Protein AF-A0AAD5VKV4-F1 (afdb_monomer_lite)

Foldseek 3Di:
DDDDDDPPPPCPPDPVCPVVVCCCCVDPVVVVCCVVPVVSVVVLQVCLLVPFPPRKDWDWDADPFFIKIKIFRHHALVVLVVCVVVVCVVQNDVSSVVNSVQNPDCVNGIDMDTDGD

Sequence (117 aa):
MKLQLPIHASSFFSPERRVQWQMVFHSDIFESMRKICPPISDILNLIQCLLTGLVTLAFEERLPDGRYRTTRGLPPASWINENEAALVEIFGQAHFKTLRKACSDTNVAFKLDVFPK

Organism: NCBI:txid56174

Radius of gyration: 16.44 Å; chains: 1; bounding box: 33×42×38 Å

Secondary structure (DSSP, 8-state):
------TTSS-TT-GGGHHHHHHHHTSHHHHHHHHH-HHHHHHHHHHHHHSTTTS-EEEEEEETTEEEEEEE-S--HHHHHHTHHHHHHHH-HHHHHHHHHHHH-HHHHEEEEEEE-

pLDDT: mean 82.77, std 15.03, range [35.94, 97.31]

Structure (mmCIF, N/CA/C/O backbone):
data_AF-A0AAD5VKV4-F1
#
_entry.id   AF-A0AAD5VKV4-F1
#
loop_
_atom_site.group_PDB
_atom_site.id
_atom_site.type_symbol
_atom_site.label_atom_id
_atom_site.label_alt_id
_atom_site.label_comp_id
_atom_site.label_asym_id
_atom_site.label_entity_id
_atom_site.label_seq_id
_atom_site.pdbx_PDB_ins_code
_atom_site.Cartn_x
_atom_site.Cartn_y
_atom_site.Cartn_z
_atom_site.occupancy
_atom_site.B_iso_or_equiv
_atom_site.auth_seq_id
_atom_site.auth_comp_id
_atom_site.auth_asym_id
_atom_site.auth_atom_id
_atom_site.pdbx_PDB_model_num
ATOM 1 N N . MET A 1 1 ? -9.621 20.296 7.710 1.00 35.94 1 MET A N 1
ATOM 2 C CA . MET A 1 1 ? -8.587 20.475 6.664 1.00 35.94 1 MET A CA 1
ATOM 3 C C . MET A 1 1 ? -9.131 19.890 5.362 1.00 35.94 1 MET A C 1
ATOM 5 O O . MET A 1 1 ? -9.613 18.769 5.401 1.00 35.94 1 MET A O 1
ATOM 9 N N . LYS A 1 2 ? -9.179 20.644 4.253 1.00 39.69 2 LYS A N 1
ATOM 10 C CA . LYS A 1 2 ? -9.676 20.148 2.953 1.00 39.69 2 LYS A CA 1
ATOM 11 C C . LYS A 1 2 ? -8.490 20.016 2.004 1.00 39.69 2 LYS A C 1
ATOM 13 O O . LYS A 1 2 ? -7.829 21.015 1.741 1.00 39.69 2 LYS A O 1
ATOM 18 N N . LEU A 1 3 ? -8.226 18.810 1.506 1.00 41.25 3 LEU A N 1
ATOM 19 C CA . LEU A 1 3 ? -7.281 18.623 0.407 1.00 41.25 3 LEU A CA 1
ATOM 20 C C . LEU A 1 3 ? -7.934 19.206 -0.854 1.00 41.25 3 LEU A C 1
ATOM 22 O O . LEU A 1 3 ? -8.952 18.696 -1.316 1.00 41.25 3 LEU A O 1
ATOM 26 N N . GLN A 1 4 ? -7.401 20.312 -1.367 1.00 48.28 4 GLN A N 1
ATOM 27 C CA . GLN A 1 4 ? -7.880 20.939 -2.596 1.00 48.28 4 GLN A CA 1
ATOM 28 C C . GLN A 1 4 ? -6.833 20.722 -3.679 1.00 48.28 4 GLN A C 1
ATOM 30 O O . GLN A 1 4 ? -5.713 21.218 -3.580 1.00 48.28 4 GLN A O 1
ATOM 35 N N . LEU A 1 5 ? -7.192 19.945 -4.699 1.00 50.06 5 LEU A N 1
ATOM 36 C CA . LEU A 1 5 ? -6.353 19.805 -5.881 1.00 50.06 5 LEU A CA 1
ATOM 37 C C . LEU A 1 5 ? -6.451 21.096 -6.712 1.00 50.06 5 LEU A C 1
ATOM 39 O O . LEU A 1 5 ? -7.546 21.658 -6.820 1.00 50.06 5 LEU A O 1
ATOM 43 N N . PRO A 1 6 ? -5.348 21.591 -7.300 1.00 49.22 6 PRO A N 1
ATOM 44 C CA . PRO A 1 6 ? -5.386 22.819 -8.081 1.00 49.22 6 PRO A CA 1
ATOM 45 C C . PRO A 1 6 ? -6.294 22.653 -9.307 1.00 49.22 6 PRO A C 1
ATOM 47 O O . PRO A 1 6 ? -6.127 21.708 -10.077 1.00 49.22 6 PRO A O 1
ATOM 50 N N . ILE A 1 7 ? -7.200 23.614 -9.526 1.00 49.88 7 ILE A N 1
ATOM 51 C CA . ILE A 1 7 ? -8.105 23.669 -10.695 1.00 49.88 7 ILE A CA 1
ATOM 52 C C . ILE A 1 7 ? -7.331 23.651 -12.027 1.00 49.88 7 ILE A C 1
ATOM 54 O O . ILE A 1 7 ? -7.814 23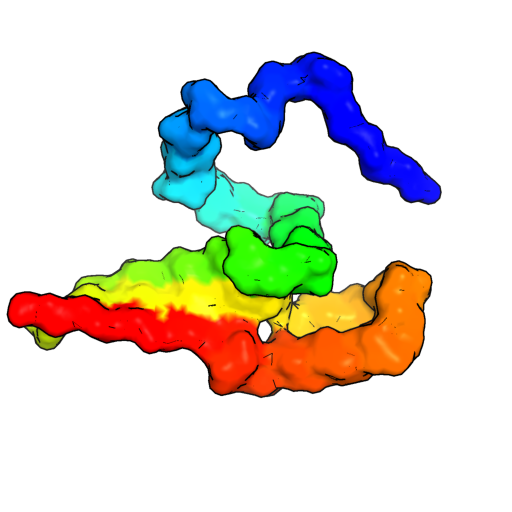.135 -13.033 1.00 49.88 7 ILE A O 1
ATOM 58 N N . HIS A 1 8 ? -6.101 24.170 -12.012 1.00 51.50 8 HIS A N 1
ATOM 59 C CA . HIS A 1 8 ? -5.168 24.146 -13.133 1.00 51.50 8 HIS A CA 1
ATOM 60 C C . HIS A 1 8 ? -3.795 23.601 -12.709 1.00 51.50 8 HIS A C 1
ATOM 62 O O . HIS A 1 8 ? -2.760 24.177 -13.025 1.00 51.50 8 HIS A O 1
ATOM 68 N N . ALA A 1 9 ? -3.746 22.454 -12.028 1.00 51.44 9 ALA A N 1
ATOM 69 C CA . ALA A 1 9 ? -2.669 21.519 -12.340 1.00 51.44 9 ALA A CA 1
ATOM 70 C C . ALA A 1 9 ? -3.070 20.985 -13.704 1.00 51.44 9 ALA A C 1
ATOM 72 O O . ALA A 1 9 ? -4.190 20.500 -13.824 1.00 51.44 9 ALA A O 1
ATOM 73 N N . SER A 1 10 ? -2.266 21.155 -14.747 1.00 50.03 10 SER A N 1
ATOM 74 C CA . SER A 1 10 ? -2.638 20.634 -16.059 1.00 50.03 10 SER A CA 1
ATOM 75 C C . SER A 1 10 ? -2.764 19.104 -15.955 1.00 50.03 10 SER A C 1
ATOM 77 O O . SER A 1 10 ? -1.789 18.360 -15.926 1.00 50.03 10 SER A O 1
ATOM 79 N N . SER A 1 11 ? -4.011 18.713 -15.701 1.00 52.16 11 SER A N 1
ATOM 80 C CA . SER A 1 11 ? -4.601 17.397 -15.563 1.00 52.16 11 SER A CA 1
ATOM 81 C C . SER A 1 11 ? -3.691 16.310 -14.980 1.00 52.16 11 SER A C 1
ATOM 83 O O . SER A 1 11 ? -3.184 15.430 -15.675 1.00 52.16 11 SER A O 1
ATOM 85 N N . PHE A 1 12 ? -3.558 16.315 -13.650 1.00 55.03 12 PHE A N 1
ATOM 86 C CA . PHE A 1 12 ? -2.882 15.238 -12.913 1.00 55.03 12 PHE A CA 1
ATOM 87 C C . PHE A 1 12 ? -3.413 13.837 -13.275 1.00 55.03 12 PHE A C 1
ATOM 89 O O . PHE A 1 12 ? -2.650 12.884 -13.338 1.00 55.03 12 PHE A O 1
ATOM 96 N N . PHE A 1 13 ? -4.700 13.732 -13.617 1.00 56.56 13 PHE A N 1
ATOM 97 C CA . PHE A 1 13 ? -5.339 12.488 -14.057 1.00 56.56 13 PHE A CA 1
ATOM 98 C C . PHE A 1 13 ? -5.740 12.477 -15.541 1.00 56.56 13 PHE A C 1
ATOM 100 O O . PHE A 1 13 ? -6.576 11.671 -15.937 1.00 56.56 13 PHE A O 1
ATOM 107 N N . SER A 1 14 ? -5.188 13.363 -16.378 1.00 62.44 14 SER A N 1
ATOM 108 C CA . SER A 1 14 ? -5.472 13.304 -17.819 1.00 62.44 14 SER A CA 1
ATOM 109 C C . SER A 1 14 ? -4.896 12.035 -18.431 1.00 62.44 14 SER A C 1
ATOM 111 O O . SER A 1 14 ? -3.693 11.779 -18.281 1.00 62.44 14 SER A O 1
ATOM 113 N N . PRO A 1 15 ? -5.713 11.282 -19.183 1.00 64.44 15 PRO A N 1
ATOM 114 C CA . PRO A 1 15 ? -5.234 10.152 -19.966 1.00 64.44 15 PRO A CA 1
ATOM 115 C C . PRO A 1 15 ? -4.121 10.551 -20.945 1.00 64.44 15 PRO A C 1
ATOM 117 O O . PRO A 1 15 ? -3.156 9.807 -21.122 1.00 64.44 15 PRO A O 1
ATOM 120 N N . GLU A 1 16 ? -4.207 11.751 -21.525 1.00 72.12 16 GLU A N 1
ATOM 121 C CA . GLU A 1 16 ? -3.254 12.278 -22.513 1.00 72.12 16 GLU A CA 1
ATOM 122 C C . GLU A 1 16 ? -1.843 12.476 -21.932 1.00 72.12 16 GLU A C 1
ATOM 124 O O . GLU A 1 16 ? -0.854 12.460 -22.663 1.00 72.12 16 GLU A O 1
ATOM 129 N N . ARG A 1 17 ? -1.727 12.616 -20.606 1.00 64.94 17 ARG A N 1
ATOM 130 C CA . ARG A 1 17 ? -0.450 12.789 -19.898 1.00 64.94 17 ARG A CA 1
ATOM 131 C C . ARG A 1 17 ? 0.107 11.505 -19.303 1.00 64.94 17 ARG A C 1
ATOM 133 O O . ARG A 1 17 ? 1.141 11.547 -18.641 1.00 64.94 17 ARG A O 1
ATOM 140 N N . ARG A 1 18 ? -0.518 10.351 -19.558 1.00 68.38 18 ARG A N 1
ATOM 141 C CA . ARG A 1 18 ? -0.072 9.048 -19.038 1.00 68.38 18 ARG A CA 1
ATOM 142 C C . ARG A 1 18 ? 1.422 8.803 -19.255 1.00 68.38 18 ARG A C 1
ATOM 144 O O . ARG A 1 18 ? 2.093 8.362 -18.332 1.00 68.38 18 ARG A 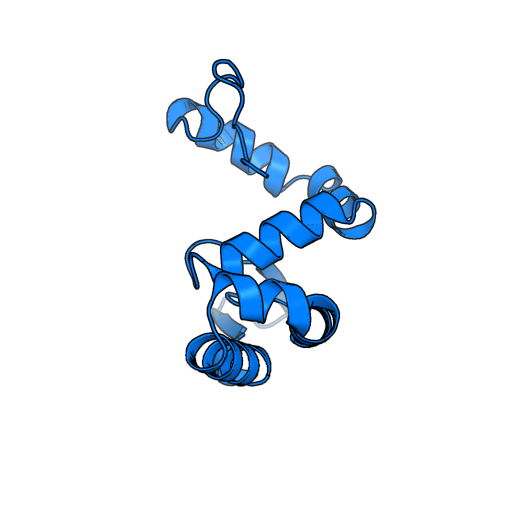O 1
ATOM 151 N N . VAL A 1 19 ? 1.943 9.108 -20.445 1.00 73.25 19 VAL A N 1
ATOM 152 C CA . VAL A 1 19 ? 3.368 8.912 -20.768 1.00 73.25 19 VAL A CA 1
ATOM 153 C C . VAL A 1 19 ? 4.257 9.836 -19.933 1.00 73.25 19 VAL A C 1
ATOM 155 O O . VAL A 1 19 ? 5.273 9.399 -19.408 1.00 73.25 19 VAL A O 1
ATOM 158 N N . GLN A 1 20 ? 3.860 11.096 -19.744 1.00 67.94 20 GLN A N 1
ATOM 159 C CA . GLN A 1 20 ? 4.592 12.058 -18.911 1.00 67.94 20 GLN A CA 1
ATOM 160 C C . GLN A 1 20 ? 4.601 11.630 -17.443 1.00 67.94 20 GLN A C 1
ATOM 162 O O . GLN A 1 20 ? 5.647 11.664 -16.801 1.00 67.94 20 GLN A O 1
ATOM 167 N N . TRP A 1 21 ? 3.467 11.144 -16.936 1.00 70.12 21 TRP A N 1
ATOM 168 C CA . TRP A 1 21 ? 3.384 10.567 -15.597 1.00 70.12 21 TRP A CA 1
ATOM 169 C C . TRP A 1 21 ? 4.251 9.323 -15.457 1.00 70.12 21 TRP A C 1
ATOM 171 O O . TRP A 1 21 ? 4.998 9.224 -14.491 1.00 70.12 21 TRP A O 1
ATOM 181 N N . GLN A 1 22 ? 4.226 8.412 -16.432 1.00 68.31 22 GLN A N 1
ATOM 182 C CA . GLN A 1 22 ? 5.123 7.256 -16.446 1.00 68.31 22 GLN A CA 1
ATOM 183 C C . GLN A 1 22 ? 6.592 7.685 -16.426 1.00 68.31 22 GLN A C 1
ATOM 185 O O . GLN A 1 22 ? 7.361 7.113 -15.667 1.00 68.31 22 GLN A O 1
ATOM 190 N N . MET A 1 23 ? 6.978 8.719 -17.181 1.00 71.62 23 MET A N 1
ATOM 191 C CA . MET A 1 23 ? 8.346 9.248 -17.139 1.00 71.62 23 MET A CA 1
ATOM 192 C C . MET A 1 23 ? 8.713 9.789 -15.756 1.00 71.62 23 MET A C 1
ATOM 194 O O . MET A 1 23 ? 9.802 9.503 -15.278 1.00 71.62 23 MET A O 1
ATOM 198 N N . VAL A 1 24 ? 7.818 10.522 -15.086 1.00 70.38 24 VAL A N 1
ATOM 199 C CA . VAL A 1 24 ? 8.067 11.014 -13.722 1.00 70.38 24 VAL A CA 1
ATOM 200 C C . VAL A 1 24 ? 8.169 9.847 -12.741 1.00 70.38 24 VAL A C 1
ATOM 202 O O . VAL A 1 24 ? 9.170 9.736 -12.041 1.00 70.38 24 VAL A O 1
ATOM 205 N N . PHE A 1 25 ? 7.186 8.946 -12.714 1.00 69.44 25 PHE A N 1
ATOM 206 C CA . PHE A 1 25 ? 7.132 7.842 -11.752 1.00 69.44 25 PHE A CA 1
ATOM 207 C C . PHE A 1 25 ? 8.204 6.768 -11.977 1.00 69.44 25 PHE A C 1
ATOM 209 O O . PHE A 1 25 ? 8.584 6.100 -11.019 1.00 69.44 25 PHE A O 1
ATOM 216 N N . HIS A 1 26 ? 8.704 6.604 -13.205 1.00 70.19 26 HIS A N 1
ATOM 217 C CA . HIS A 1 26 ? 9.817 5.702 -13.523 1.00 70.19 26 HIS A CA 1
ATOM 218 C C . HIS A 1 26 ? 11.184 6.405 -13.509 1.00 70.19 26 HIS A C 1
ATOM 220 O O . HIS A 1 26 ? 12.189 5.757 -13.787 1.00 70.19 26 HIS A O 1
ATOM 226 N N . SER A 1 27 ? 11.241 7.712 -13.231 1.00 75.19 27 SER A N 1
ATOM 227 C CA . SER A 1 27 ? 12.515 8.427 -13.111 1.00 75.19 27 SER A CA 1
ATOM 228 C C . SER A 1 27 ? 13.160 8.214 -11.743 1.00 75.19 27 SER A C 1
ATOM 230 O O . SER A 1 27 ? 12.477 8.158 -10.715 1.00 75.19 27 SER A O 1
ATOM 232 N N . ASP A 1 28 ? 14.491 8.254 -11.720 1.00 70.12 28 ASP A N 1
ATOM 233 C CA . ASP A 1 28 ? 15.305 8.239 -10.496 1.00 70.12 28 ASP A CA 1
ATOM 234 C C . ASP A 1 28 ? 14.960 9.402 -9.544 1.00 70.12 28 ASP A C 1
ATOM 236 O O . ASP A 1 28 ? 15.149 9.322 -8.324 1.00 70.12 28 ASP A O 1
ATOM 240 N N . ILE A 1 29 ? 14.409 10.494 -10.093 1.00 75.50 29 ILE A N 1
ATOM 241 C CA . ILE A 1 29 ? 13.950 11.656 -9.328 1.00 75.50 29 ILE A CA 1
ATOM 242 C C . ILE A 1 29 ? 12.804 11.252 -8.404 1.00 75.50 2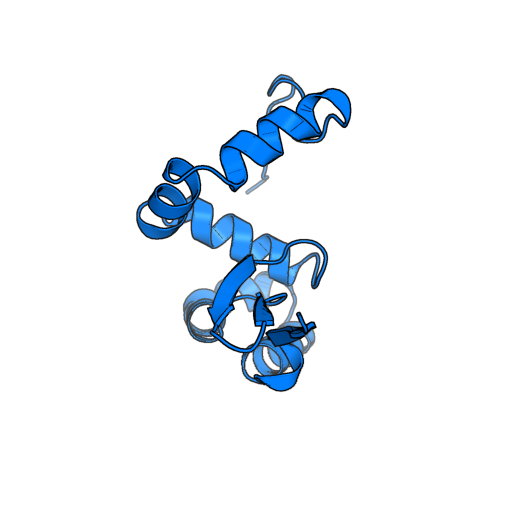9 ILE A C 1
ATOM 244 O O . ILE A 1 29 ? 12.831 11.606 -7.228 1.00 75.50 29 ILE A O 1
ATOM 248 N N . PHE A 1 30 ? 11.810 10.506 -8.892 1.00 74.69 30 PHE A N 1
ATOM 249 C CA . PHE A 1 30 ? 10.680 10.102 -8.058 1.00 74.69 30 PHE A CA 1
ATOM 250 C C . PHE A 1 30 ? 11.098 9.102 -6.980 1.00 74.69 30 PHE A C 1
ATOM 252 O O . PHE A 1 30 ? 10.678 9.239 -5.829 1.00 74.69 30 PHE A O 1
ATOM 259 N N . GLU A 1 31 ? 11.973 8.147 -7.312 1.00 77.38 31 GLU A N 1
ATOM 260 C CA . GLU A 1 31 ? 12.522 7.217 -6.322 1.00 77.38 31 GLU A CA 1
ATOM 261 C C . GLU A 1 31 ? 13.235 7.967 -5.186 1.00 77.38 31 GLU A C 1
ATOM 263 O O . GLU A 1 31 ? 13.001 7.688 -4.005 1.00 77.38 31 GLU A O 1
ATOM 268 N N . SER A 1 32 ? 14.059 8.955 -5.539 1.00 80.50 32 SER A N 1
ATOM 269 C CA . SER A 1 32 ? 14.780 9.790 -4.579 1.00 80.50 32 SER A CA 1
ATOM 270 C C . SER A 1 32 ? 13.819 10.653 -3.760 1.00 80.50 32 SER A C 1
ATOM 272 O O . SER A 1 32 ? 13.864 10.630 -2.531 1.00 80.50 32 SER A O 1
ATOM 274 N N . MET A 1 33 ? 12.893 11.354 -4.422 1.00 79.31 33 MET A N 1
ATOM 275 C CA . MET A 1 33 ? 11.911 12.242 -3.792 1.00 79.31 33 MET A CA 1
ATOM 276 C C . MET A 1 33 ? 11.007 11.504 -2.805 1.00 79.31 33 MET A C 1
ATOM 278 O O . MET A 1 33 ? 10.762 12.015 -1.716 1.00 79.31 33 MET A O 1
ATOM 282 N N . ARG A 1 34 ? 10.576 10.275 -3.117 1.00 80.12 34 ARG A N 1
ATOM 283 C CA . ARG A 1 34 ? 9.792 9.447 -2.188 1.00 80.12 34 ARG A CA 1
ATOM 284 C C . ARG A 1 34 ? 10.550 9.136 -0.894 1.00 80.12 34 ARG A C 1
ATOM 286 O O . ARG A 1 34 ? 9.921 8.974 0.146 1.00 80.12 34 ARG A O 1
ATOM 293 N N . LYS A 1 35 ? 11.882 9.031 -0.949 1.00 80.12 35 LYS A N 1
ATOM 294 C CA . LYS A 1 35 ? 12.729 8.750 0.222 1.00 80.12 35 LYS A CA 1
ATOM 295 C C . LYS A 1 35 ? 13.041 10.011 1.032 1.00 80.12 35 LYS A C 1
ATOM 297 O O . LYS A 1 35 ? 13.114 9.925 2.252 1.00 80.12 35 LYS A O 1
ATOM 302 N N . ILE A 1 36 ? 13.227 11.160 0.376 1.00 83.38 36 ILE A N 1
ATOM 303 C CA . ILE A 1 36 ? 13.687 12.401 1.034 1.00 83.38 36 ILE A CA 1
ATOM 304 C C . ILE A 1 36 ? 12.564 13.387 1.381 1.00 83.38 36 ILE A C 1
ATOM 306 O O . ILE A 1 36 ? 12.786 14.298 2.173 1.00 83.38 36 ILE A O 1
ATOM 310 N N . CYS A 1 37 ? 11.374 13.240 0.793 1.00 84.88 37 CYS A N 1
ATOM 311 C CA . CYS A 1 37 ? 10.234 14.130 1.003 1.00 84.88 37 CYS A CA 1
ATOM 312 C C . CYS A 1 37 ? 9.091 13.364 1.695 1.00 84.88 37 CYS A C 1
ATOM 314 O O . CYS A 1 37 ? 8.298 12.705 1.012 1.00 84.88 37 CYS A O 1
ATOM 316 N N . PRO A 1 38 ? 8.973 13.452 3.037 1.00 84.38 38 PRO A N 1
ATOM 317 C CA . PRO A 1 38 ? 7.956 12.725 3.797 1.00 84.38 38 PRO A CA 1
ATOM 318 C C . PRO A 1 38 ? 6.523 12.909 3.270 1.00 84.38 38 PRO A C 1
ATOM 320 O O . PRO A 1 38 ? 5.859 11.895 3.065 1.00 84.38 38 PRO A O 1
ATOM 323 N N . PRO A 1 39 ? 6.068 14.125 2.891 1.00 85.19 39 PRO A N 1
ATOM 324 C CA . PRO A 1 39 ? 4.718 14.310 2.355 1.00 85.19 39 PRO A CA 1
ATOM 325 C C . PRO A 1 39 ? 4.405 13.474 1.106 1.00 85.19 39 PRO A C 1
ATOM 327 O O . PRO A 1 39 ? 3.269 13.042 0.924 1.00 85.19 39 PRO A O 1
ATOM 330 N N . ILE A 1 40 ? 5.394 13.222 0.239 1.00 83.44 40 ILE A N 1
ATOM 331 C CA . ILE A 1 40 ? 5.204 12.377 -0.950 1.00 83.44 40 ILE A CA 1
ATOM 332 C C . ILE A 1 40 ? 5.005 10.919 -0.527 1.00 83.44 40 ILE A C 1
ATOM 334 O O . ILE A 1 40 ? 4.109 10.245 -1.035 1.00 83.44 40 ILE A O 1
ATOM 338 N N . SER A 1 41 ? 5.817 10.439 0.418 1.00 86.38 41 SER A N 1
ATOM 339 C CA . SER A 1 41 ? 5.674 9.096 0.988 1.00 86.38 41 SER A CA 1
ATOM 340 C C . SER A 1 41 ? 4.314 8.923 1.676 1.00 8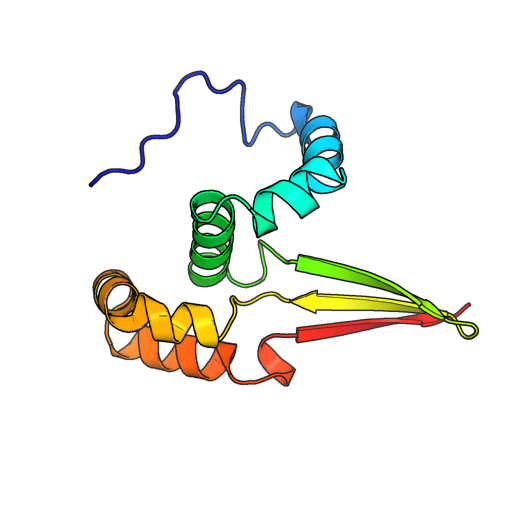6.38 41 SER A C 1
ATOM 342 O O . SER A 1 41 ? 3.611 7.947 1.414 1.00 86.38 41 SER A O 1
ATOM 344 N N . ASP A 1 42 ? 3.901 9.906 2.478 1.00 89.19 42 ASP A N 1
ATOM 345 C CA . ASP A 1 42 ? 2.638 9.886 3.217 1.00 89.19 42 ASP A CA 1
ATOM 346 C C . ASP A 1 42 ? 1.429 9.864 2.281 1.00 89.19 42 ASP A C 1
ATOM 348 O O . ASP A 1 42 ? 0.509 9.075 2.487 1.00 89.19 42 ASP A O 1
ATOM 352 N N . ILE A 1 43 ? 1.442 10.666 1.209 1.00 87.81 43 ILE A N 1
ATOM 353 C CA . ILE A 1 43 ? 0.373 10.660 0.202 1.00 87.81 43 ILE A CA 1
ATOM 354 C C . ILE A 1 43 ? 0.246 9.280 -0.449 1.00 87.81 43 ILE A C 1
ATOM 356 O O . ILE A 1 43 ? -0.869 8.784 -0.603 1.00 87.81 43 ILE A O 1
ATOM 360 N N . LEU A 1 44 ? 1.359 8.632 -0.807 1.00 87.19 44 LEU A N 1
ATOM 361 C CA . LEU A 1 44 ? 1.311 7.287 -1.385 1.00 87.19 44 LEU A CA 1
ATOM 362 C C . LEU A 1 44 ? 0.733 6.276 -0.392 1.00 87.19 44 LEU A C 1
ATOM 364 O O . LEU A 1 44 ? -0.159 5.512 -0.758 1.00 87.19 44 LEU A O 1
ATOM 368 N N . ASN A 1 45 ? 1.185 6.303 0.862 1.00 92.00 45 ASN A N 1
ATOM 369 C CA . ASN A 1 45 ? 0.701 5.389 1.896 1.00 92.00 45 ASN A CA 1
ATOM 370 C C . ASN A 1 45 ? -0.794 5.595 2.188 1.00 92.00 45 ASN A C 1
ATOM 372 O O . ASN A 1 45 ? -1.540 4.620 2.290 1.00 92.00 45 ASN A O 1
ATOM 376 N N . LEU A 1 46 ? -1.257 6.847 2.247 1.00 91.38 46 LEU A N 1
ATOM 377 C CA . LEU A 1 46 ? -2.675 7.186 2.390 1.00 91.38 46 LEU A CA 1
ATOM 378 C C . LEU A 1 46 ? -3.504 6.686 1.204 1.00 91.38 46 LEU A C 1
ATOM 380 O O . LEU A 1 46 ? -4.561 6.089 1.406 1.00 91.38 46 LEU A O 1
ATOM 384 N N . ILE A 1 47 ? -3.026 6.872 -0.030 1.00 89.19 47 ILE A N 1
ATOM 385 C CA . ILE A 1 47 ? -3.728 6.366 -1.215 1.00 89.19 47 ILE A CA 1
ATOM 386 C C . ILE A 1 47 ? -3.790 4.833 -1.192 1.00 89.19 47 ILE A C 1
ATOM 388 O O . ILE A 1 47 ? -4.834 4.278 -1.518 1.00 89.19 47 ILE A O 1
ATOM 392 N N . GLN A 1 48 ? -2.739 4.138 -0.749 1.00 91.38 48 GLN A N 1
ATOM 393 C CA . GLN A 1 48 ? -2.763 2.677 -0.591 1.00 91.38 48 GLN A CA 1
ATOM 394 C C . GLN A 1 48 ? -3.761 2.198 0.476 1.00 91.38 48 GLN A C 1
ATOM 396 O O . GLN A 1 48 ? -4.337 1.117 0.332 1.00 91.38 48 GLN A O 1
ATOM 401 N N . CYS A 1 49 ? -4.004 2.999 1.521 1.00 92.31 49 CYS A N 1
ATOM 402 C CA . CYS A 1 49 ? -5.063 2.727 2.498 1.00 92.31 49 CYS A CA 1
ATOM 403 C C . CYS A 1 49 ? -6.460 2.875 1.879 1.00 92.31 49 CYS A C 1
ATOM 405 O O . CYS A 1 49 ? -7.340 2.065 2.146 1.00 92.31 49 CYS A O 1
ATOM 407 N N . LEU A 1 50 ? -6.670 3.925 1.077 1.00 88.00 50 LEU A N 1
ATOM 408 C CA . LEU A 1 50 ? -7.980 4.283 0.520 1.00 88.00 50 LEU A CA 1
ATOM 409 C C . LEU A 1 50 ? -8.359 3.451 -0.713 1.00 88.00 50 LEU A C 1
ATOM 411 O O . LEU A 1 50 ? -9.525 3.121 -0.903 1.00 88.00 50 LEU A O 1
ATOM 415 N N . LEU A 1 51 ? -7.378 3.141 -1.561 1.00 84.88 51 LEU A N 1
ATOM 416 C CA . LEU A 1 51 ? -7.530 2.494 -2.864 1.00 84.88 51 LEU A CA 1
ATOM 417 C C . LEU A 1 51 ? -6.571 1.301 -2.955 1.00 84.88 51 LEU A C 1
ATOM 419 O O . LEU A 1 51 ? -5.670 1.253 -3.798 1.00 84.88 51 LEU A O 1
ATOM 423 N N . THR A 1 52 ? -6.743 0.349 -2.039 1.00 83.06 52 THR A N 1
ATOM 424 C CA . THR A 1 52 ? -5.896 -0.842 -1.934 1.00 83.06 52 THR A CA 1
ATOM 425 C C . THR A 1 52 ? -5.766 -1.562 -3.276 1.00 83.06 52 THR A C 1
ATOM 427 O O . THR A 1 52 ? -6.757 -1.844 -3.946 1.00 83.06 52 THR A O 1
ATOM 430 N N . GLY A 1 53 ? -4.528 -1.850 -3.679 1.00 76.06 53 GLY A N 1
ATOM 431 C CA . GLY A 1 53 ? -4.226 -2.540 -4.936 1.00 76.06 53 GLY A CA 1
ATOM 432 C C . GLY A 1 53 ? -4.320 -1.683 -6.204 1.00 76.06 53 GLY A C 1
ATOM 433 O O . GLY A 1 53 ? -3.824 -2.118 -7.238 1.00 76.06 53 GLY A O 1
ATOM 434 N N . LEU A 1 54 ? -4.880 -0.466 -6.145 1.00 80.44 54 LEU A N 1
ATOM 435 C CA . LEU A 1 54 ? -4.887 0.451 -7.291 1.00 80.44 54 LEU A CA 1
ATOM 436 C C . LEU A 1 54 ? -3.532 1.145 -7.458 1.00 80.44 54 LEU A C 1
ATOM 438 O O . LEU A 1 54 ? -3.022 1.268 -8.569 1.00 80.44 54 LEU A O 1
ATOM 442 N N . VAL A 1 55 ? -2.947 1.596 -6.345 1.00 82.50 55 VAL A N 1
ATOM 443 C CA . VAL A 1 55 ? -1.604 2.184 -6.321 1.00 82.50 55 VAL A CA 1
ATOM 444 C C . VAL A 1 55 ? -0.647 1.194 -5.683 1.00 82.50 55 VAL A C 1
ATOM 446 O O . VAL A 1 55 ? -0.731 0.880 -4.498 1.00 82.50 55 VAL A O 1
ATOM 449 N N . THR A 1 56 ? 0.285 0.692 -6.480 1.00 86.94 56 THR A N 1
ATOM 450 C CA . THR A 1 56 ? 1.242 -0.324 -6.046 1.00 86.94 56 THR A CA 1
ATOM 451 C C . THR A 1 56 ? 2.667 0.153 -6.240 1.00 86.94 56 THR A C 1
ATOM 453 O O . THR A 1 56 ? 2.973 0.810 -7.233 1.00 86.94 56 THR A O 1
ATOM 456 N N . LEU A 1 57 ? 3.557 -0.245 -5.336 1.00 85.06 57 LEU A N 1
ATOM 457 C CA . LEU A 1 57 ? 4.996 -0.111 -5.536 1.00 85.06 57 LEU A CA 1
ATOM 458 C C . LEU A 1 57 ? 5.533 -1.444 -6.041 1.00 85.06 57 LEU A C 1
ATOM 460 O O . LEU A 1 57 ? 5.383 -2.455 -5.359 1.00 85.06 57 LEU A O 1
ATOM 464 N N . ALA A 1 58 ? 6.134 -1.450 -7.226 1.00 89.00 58 ALA A N 1
ATOM 465 C CA . ALA A 1 58 ? 6.744 -2.637 -7.806 1.00 89.00 58 ALA A CA 1
ATOM 466 C C . ALA A 1 58 ? 8.266 -2.490 -7.813 1.00 89.00 58 ALA A C 1
ATOM 468 O O . ALA A 1 58 ? 8.797 -1.453 -8.205 1.00 89.00 58 ALA A O 1
ATOM 469 N N . PHE A 1 59 ? 8.950 -3.542 -7.386 1.00 88.19 59 PHE A N 1
ATOM 470 C CA . PHE A 1 59 ? 10.384 -3.714 -7.532 1.00 88.19 59 PHE A CA 1
ATOM 471 C C . PHE A 1 59 ? 10.623 -4.826 -8.550 1.00 88.19 59 PHE A C 1
ATOM 473 O O . PHE A 1 59 ? 10.080 -5.922 -8.402 1.00 88.19 59 PHE A O 1
ATOM 480 N N . GLU A 1 60 ? 11.394 -4.529 -9.595 1.00 90.19 60 GLU A N 1
ATOM 481 C CA . GLU A 1 60 ? 11.787 -5.504 -10.610 1.00 90.19 60 GLU A CA 1
ATOM 482 C C . GLU A 1 60 ? 13.270 -5.825 -10.491 1.00 90.19 60 GLU A C 1
ATOM 484 O O . GLU A 1 60 ? 14.110 -4.927 -10.468 1.00 90.19 60 GLU A O 1
ATOM 489 N N . GLU A 1 61 ? 13.589 -7.113 -10.507 1.00 90.75 61 GLU A N 1
ATOM 490 C CA . GLU A 1 61 ? 14.956 -7.613 -10.542 1.00 90.75 61 GLU A CA 1
ATOM 491 C C . GLU A 1 61 ? 15.119 -8.677 -11.634 1.00 90.75 61 GLU A C 1
ATOM 493 O O . GLU A 1 61 ? 14.177 -9.376 -12.023 1.00 90.75 61 GLU A O 1
ATOM 498 N N . ARG A 1 62 ? 16.332 -8.772 -12.185 1.00 89.12 62 ARG A N 1
ATOM 499 C CA . ARG A 1 62 ? 16.699 -9.788 -13.176 1.00 89.12 62 ARG A CA 1
ATOM 500 C C . ARG A 1 62 ? 17.671 -10.761 -12.530 1.00 89.12 62 ARG A C 1
ATOM 502 O O . ARG A 1 62 ? 18.788 -10.374 -12.200 1.00 89.12 62 ARG A O 1
ATOM 509 N N . LEU A 1 63 ? 17.245 -12.009 -12.400 1.00 89.75 63 LEU A N 1
ATOM 510 C CA . LEU A 1 63 ? 18.055 -13.118 -11.909 1.00 89.75 63 LEU A CA 1
ATOM 511 C C . LEU A 1 63 ? 18.447 -14.030 -13.092 1.00 89.75 63 LEU A C 1
ATOM 513 O O . LEU A 1 63 ? 17.908 -13.880 -14.197 1.00 89.75 63 LEU A O 1
ATOM 517 N N . PRO A 1 64 ? 19.426 -14.942 -12.933 1.00 90.69 64 PRO A N 1
ATOM 518 C CA . PRO A 1 64 ? 19.895 -15.791 -14.034 1.00 90.69 64 PRO A CA 1
ATOM 519 C C . PRO A 1 64 ? 18.783 -16.590 -14.738 1.00 90.69 64 PRO A C 1
ATOM 521 O O . PRO A 1 64 ? 18.827 -16.778 -15.959 1.00 90.69 64 PRO A O 1
ATOM 524 N N . ASP A 1 65 ? 17.787 -17.008 -13.966 1.00 89.31 65 ASP A N 1
ATOM 525 C CA . ASP A 1 65 ? 16.650 -17.866 -14.298 1.00 89.31 65 ASP A CA 1
ATOM 526 C C . ASP A 1 65 ? 15.402 -17.112 -14.793 1.00 89.31 65 ASP A C 1
ATOM 528 O O . ASP A 1 65 ? 14.506 -17.728 -15.369 1.00 89.31 65 ASP A O 1
ATOM 532 N N . GLY A 1 66 ? 15.339 -15.785 -14.648 1.00 91.06 66 GLY A N 1
ATOM 533 C CA . GLY A 1 66 ? 14.184 -15.018 -15.111 1.00 91.06 66 GLY A CA 1
ATOM 534 C C . GLY A 1 66 ? 14.104 -13.597 -14.567 1.00 91.06 66 GLY A C 1
ATOM 535 O O . GLY A 1 66 ? 15.040 -13.063 -13.969 1.00 91.06 66 GLY A O 1
ATOM 536 N N . ARG A 1 67 ? 12.959 -12.952 -14.800 1.00 94.12 67 ARG A N 1
ATOM 537 C CA . ARG A 1 67 ? 12.635 -11.648 -14.211 1.00 94.12 67 ARG A CA 1
ATOM 538 C C . ARG A 1 67 ? 11.655 -11.843 -13.064 1.00 94.12 67 ARG A C 1
ATOM 540 O O . ARG A 1 67 ? 10.635 -12.504 -13.232 1.00 94.12 67 ARG A O 1
ATOM 547 N N . TYR A 1 68 ? 11.942 -11.205 -11.942 1.00 93.75 68 TYR A N 1
ATOM 548 C CA . TYR A 1 68 ? 11.122 -11.246 -10.743 1.00 93.75 68 TYR A CA 1
ATOM 549 C C . TYR A 1 68 ? 10.546 -9.858 -10.490 1.00 93.75 68 TYR A C 1
ATOM 551 O O . TYR A 1 68 ? 11.247 -8.852 -10.608 1.00 93.75 68 TYR A O 1
ATOM 559 N N . ARG A 1 69 ? 9.251 -9.794 -10.175 1.00 93.50 69 ARG A N 1
ATOM 560 C CA . ARG A 1 69 ? 8.572 -8.556 -9.794 1.00 93.50 69 ARG A CA 1
ATOM 561 C C . ARG A 1 69 ? 7.899 -8.741 -8.443 1.00 93.50 69 ARG A C 1
ATOM 563 O O . ARG A 1 69 ? 6.907 -9.458 -8.340 1.00 93.50 69 ARG A O 1
ATOM 570 N N . THR A 1 70 ? 8.395 -8.036 -7.434 1.00 93.00 70 THR A N 1
ATOM 571 C CA . THR A 1 70 ? 7.747 -7.945 -6.122 1.00 93.00 70 THR A CA 1
ATOM 572 C C . THR A 1 70 ? 6.892 -6.688 -6.075 1.00 93.00 70 THR A C 1
ATOM 574 O O . THR A 1 70 ? 7.398 -5.578 -6.207 1.00 93.00 70 THR A O 1
ATOM 577 N N . THR A 1 71 ? 5.589 -6.849 -5.881 1.00 92.88 71 THR A N 1
ATOM 578 C CA . THR A 1 71 ? 4.615 -5.756 -5.839 1.00 92.88 71 THR A CA 1
ATOM 579 C C . THR A 1 71 ? 4.050 -5.616 -4.435 1.00 92.88 71 THR A C 1
ATOM 581 O O . THR A 1 71 ? 3.611 -6.600 -3.848 1.00 92.88 71 THR A O 1
ATOM 584 N N . ARG A 1 72 ? 4.018 -4.394 -3.905 1.00 91.00 72 ARG A N 1
ATOM 585 C CA . ARG A 1 72 ? 3.410 -4.050 -2.620 1.00 91.00 72 ARG A CA 1
ATOM 586 C C . ARG A 1 72 ? 2.167 -3.188 -2.836 1.00 91.00 72 ARG A C 1
ATOM 588 O O . ARG A 1 72 ? 2.275 -2.074 -3.354 1.00 91.00 72 ARG A O 1
ATOM 595 N N . GLY A 1 73 ? 1.003 -3.698 -2.433 1.00 87.81 73 GLY A N 1
ATOM 596 C CA . GLY A 1 73 ? -0.300 -3.034 -2.617 1.00 87.81 73 GLY A CA 1
ATOM 597 C C . GLY A 1 73 ? -0.857 -2.323 -1.380 1.00 87.81 73 GLY A C 1
ATOM 598 O O . GLY A 1 73 ? -1.869 -1.632 -1.482 1.00 87.81 73 GLY A O 1
ATOM 599 N N . LEU A 1 74 ? -0.199 -2.491 -0.233 1.00 93.81 74 LEU A N 1
ATOM 600 C CA . LEU A 1 74 ? -0.553 -1.907 1.063 1.00 93.81 74 LEU A CA 1
ATOM 601 C C . LEU A 1 74 ? 0.632 -1.119 1.638 1.00 93.81 74 LEU A C 1
ATOM 603 O O . LEU A 1 74 ? 1.772 -1.463 1.333 1.00 93.81 74 LEU A O 1
ATOM 607 N N . PRO A 1 75 ? 0.419 -0.117 2.502 1.00 93.88 75 PRO A N 1
ATOM 608 C CA . PRO A 1 75 ? 1.507 0.668 3.091 1.00 93.88 75 PRO A CA 1
ATOM 609 C C . PRO A 1 75 ? 2.375 -0.129 4.091 1.00 93.88 75 PRO A C 1
ATOM 611 O O . PRO A 1 75 ? 1.984 -1.212 4.544 1.00 93.88 75 PRO A O 1
ATOM 614 N N . PRO A 1 76 ? 3.572 0.383 4.458 1.00 93.00 76 PRO A N 1
ATOM 615 C CA . PRO A 1 76 ? 4.398 -0.120 5.563 1.00 93.00 76 PRO A CA 1
ATOM 616 C C . PRO A 1 76 ? 3.631 -0.272 6.876 1.00 93.00 76 PRO A C 1
ATOM 618 O O . PRO A 1 76 ? 3.005 0.675 7.339 1.00 93.00 76 PRO A O 1
ATOM 621 N N . ALA A 1 77 ? 3.739 -1.440 7.520 1.00 94.31 77 ALA A N 1
ATOM 622 C CA . ALA A 1 77 ? 3.170 -1.652 8.851 1.00 94.31 77 ALA A CA 1
ATOM 623 C C . ALA A 1 77 ? 3.750 -0.668 9.883 1.00 94.31 77 ALA A C 1
ATOM 625 O O . ALA A 1 77 ? 3.015 -0.186 10.738 1.00 94.31 77 ALA A O 1
ATOM 626 N N . SER A 1 78 ? 5.039 -0.320 9.771 1.00 94.69 78 SER A N 1
ATOM 627 C CA . SER A 1 78 ? 5.672 0.718 10.598 1.00 94.69 78 SER A CA 1
ATOM 628 C C . SER A 1 78 ? 4.964 2.064 10.450 1.00 94.69 78 SER A C 1
ATOM 630 O O . SER A 1 78 ? 4.524 2.627 11.444 1.00 94.69 78 SER A O 1
ATOM 632 N N . TRP A 1 79 ? 4.740 2.504 9.210 1.00 94.94 79 TRP A N 1
ATOM 633 C CA . TRP A 1 79 ? 4.039 3.753 8.915 1.00 94.94 79 TRP A CA 1
ATOM 634 C C . TRP A 1 79 ? 2.593 3.739 9.431 1.00 94.94 79 TRP A C 1
ATOM 636 O O . TRP A 1 79 ? 2.134 4.725 10.000 1.00 94.94 79 TRP A O 1
ATOM 646 N N . ILE A 1 80 ? 1.880 2.612 9.301 1.00 96.38 80 ILE A N 1
ATOM 647 C CA . ILE A 1 80 ? 0.530 2.448 9.870 1.00 96.38 80 ILE A CA 1
ATOM 648 C C . ILE A 1 80 ? 0.540 2.609 11.393 1.00 96.38 80 ILE A C 1
ATOM 650 O O . ILE A 1 80 ? -0.345 3.262 11.942 1.00 96.38 80 ILE A O 1
ATOM 654 N N . ASN A 1 81 ? 1.523 2.018 12.075 1.00 96.38 81 ASN A N 1
ATOM 655 C CA . ASN A 1 81 ? 1.636 2.099 13.530 1.00 96.38 81 ASN A CA 1
ATOM 656 C C . ASN A 1 81 ? 2.001 3.521 13.989 1.00 96.38 81 ASN A C 1
ATOM 658 O O . ASN A 1 81 ? 1.435 4.013 14.959 1.00 96.38 81 ASN A O 1
ATOM 662 N N . GLU A 1 82 ? 2.911 4.191 13.281 1.00 96.56 82 GLU A N 1
ATOM 663 C CA . GLU A 1 82 ? 3.316 5.576 13.561 1.00 96.56 82 GLU A CA 1
ATOM 664 C C . GLU A 1 82 ? 2.152 6.566 13.398 1.00 96.56 82 GLU A C 1
ATOM 666 O O . GLU A 1 82 ? 2.063 7.545 14.135 1.00 96.56 82 GLU A O 1
ATOM 671 N N . ASN A 1 83 ? 1.226 6.287 12.475 1.00 96.19 83 ASN A N 1
ATOM 672 C CA . ASN A 1 83 ? 0.090 7.152 12.148 1.00 96.19 83 ASN A CA 1
ATOM 673 C C . ASN A 1 83 ? -1.250 6.655 12.726 1.00 96.19 83 ASN A C 1
ATOM 675 O O . ASN A 1 83 ? -2.314 7.094 12.285 1.00 96.19 83 ASN A O 1
ATOM 679 N N . GLU A 1 84 ? -1.225 5.755 13.718 1.00 96.00 84 GLU A N 1
ATOM 680 C CA . GLU A 1 84 ? -2.417 5.085 14.259 1.00 96.00 84 GLU A CA 1
ATOM 681 C C . GLU A 1 84 ? -3.531 6.068 14.651 1.00 96.00 84 GLU A C 1
ATOM 683 O O . GLU A 1 84 ? -4.670 5.894 14.226 1.00 96.00 84 GLU A O 1
ATOM 688 N N . ALA A 1 85 ? -3.213 7.129 15.398 1.00 96.62 85 ALA A N 1
ATOM 689 C CA . ALA A 1 85 ? -4.217 8.080 15.879 1.00 96.62 85 ALA A CA 1
ATOM 690 C C . ALA A 1 85 ? -5.007 8.741 14.732 1.00 96.62 85 ALA A C 1
ATOM 692 O O . ALA A 1 85 ? -6.238 8.742 14.749 1.00 96.62 85 ALA A O 1
ATOM 693 N N . ALA A 1 86 ? -4.307 9.238 13.708 1.00 94.88 86 ALA A N 1
ATOM 694 C CA . ALA A 1 86 ? -4.928 9.887 12.554 1.00 94.88 86 ALA A CA 1
ATOM 695 C C . ALA A 1 86 ? -5.709 8.888 11.685 1.00 94.88 86 ALA A C 1
ATOM 697 O O . ALA A 1 86 ? -6.801 9.181 11.204 1.00 94.88 86 ALA A O 1
ATOM 698 N N . LEU A 1 87 ? -5.178 7.677 11.501 1.00 95.44 87 LEU A N 1
ATOM 699 C CA . LEU A 1 87 ? -5.845 6.644 10.708 1.00 95.44 87 LEU A CA 1
ATOM 700 C C . LEU A 1 87 ? -7.104 6.113 11.408 1.00 95.44 87 LEU A C 1
ATOM 702 O O . LEU A 1 87 ? -8.100 5.835 10.742 1.00 95.44 87 LEU A O 1
ATOM 706 N N . VAL A 1 88 ? -7.096 6.008 12.739 1.00 97.31 88 VAL A N 1
ATOM 707 C CA . VAL A 1 88 ? -8.287 5.663 13.528 1.00 97.31 88 VAL A CA 1
ATOM 708 C C . VAL A 1 88 ? -9.359 6.745 13.406 1.00 97.31 88 VAL A C 1
ATOM 710 O O . VAL A 1 88 ? -10.534 6.399 13.307 1.00 97.31 88 VAL A O 1
ATOM 713 N N . GLU A 1 89 ? -8.984 8.026 13.368 1.00 96.31 89 GLU A N 1
ATOM 714 C CA . GLU A 1 89 ? -9.925 9.129 13.133 1.00 96.31 89 GLU A CA 1
ATOM 715 C C . GLU A 1 89 ? -10.580 9.035 11.743 1.00 96.31 89 GLU A C 1
ATOM 717 O O . GLU A 1 89 ? -11.791 9.202 11.618 1.00 96.31 89 GLU A O 1
ATOM 722 N N . ILE A 1 90 ? -9.799 8.710 10.706 1.00 92.25 90 ILE A N 1
ATOM 723 C CA . ILE A 1 90 ? -10.275 8.637 9.314 1.00 92.2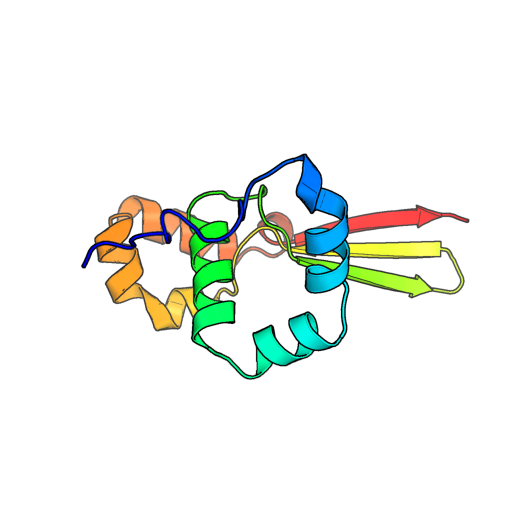5 90 ILE A CA 1
ATOM 724 C C . ILE A 1 90 ? -11.142 7.397 9.062 1.00 92.25 90 ILE A C 1
ATOM 726 O O . ILE A 1 90 ? -12.209 7.492 8.457 1.00 92.25 90 ILE A O 1
ATOM 730 N N . PHE A 1 91 ? -10.675 6.218 9.479 1.00 93.75 91 PHE A N 1
ATOM 731 C CA . PHE A 1 91 ? -11.294 4.937 9.121 1.00 93.75 91 PHE A CA 1
ATOM 732 C C . PHE A 1 91 ? -12.228 4.386 10.205 1.00 93.75 91 PHE A C 1
ATOM 734 O O . PHE A 1 91 ? -13.053 3.507 9.935 1.00 93.75 91 PHE A O 1
ATOM 741 N N . GLY A 1 92 ? -12.101 4.878 11.436 1.00 96.31 92 GLY A N 1
ATOM 742 C CA . GLY A 1 92 ? -12.687 4.268 12.620 1.00 96.31 92 GLY A CA 1
ATOM 743 C C . GLY A 1 92 ? -11.893 3.049 13.103 1.00 96.31 92 GLY A C 1
ATOM 744 O O . GLY A 1 92 ? -11.165 2.394 12.352 1.00 96.31 92 GLY A O 1
ATOM 745 N N . GLN A 1 93 ? -12.065 2.700 14.381 1.00 96.88 93 GLN A N 1
ATOM 746 C CA . GLN A 1 93 ? -11.287 1.634 15.027 1.00 96.88 93 GLN A CA 1
ATOM 747 C C . GLN A 1 93 ? -11.411 0.260 14.342 1.00 96.88 93 GLN A C 1
ATOM 749 O O . GLN A 1 93 ? -10.422 -0.456 14.190 1.00 96.88 93 GLN A O 1
ATOM 754 N N . ALA A 1 94 ? -12.617 -0.129 13.918 1.00 96.56 94 ALA A N 1
ATOM 755 C CA . ALA A 1 94 ? -12.848 -1.450 13.327 1.00 96.56 94 ALA A CA 1
ATOM 756 C C . ALA A 1 94 ? -12.100 -1.631 11.992 1.00 96.56 94 ALA A C 1
ATOM 758 O O . ALA A 1 94 ? -11.410 -2.636 11.784 1.00 96.56 94 ALA A O 1
ATOM 759 N N . HIS A 1 95 ? -12.185 -0.636 11.105 1.00 95.25 95 HIS A N 1
ATOM 760 C CA . HIS A 1 95 ? -11.489 -0.666 9.820 1.00 95.25 95 HIS A CA 1
ATOM 761 C C . HIS A 1 95 ? -9.982 -0.489 9.992 1.00 95.25 95 HIS A C 1
ATOM 763 O O . HIS A 1 95 ? -9.224 -1.208 9.344 1.00 95.25 95 HIS A O 1
ATOM 769 N N . PHE A 1 96 ? -9.536 0.372 10.915 1.00 96.19 96 PHE A N 1
ATOM 770 C CA . PHE A 1 96 ? -8.113 0.516 11.220 1.00 96.19 96 PHE A CA 1
ATOM 771 C C . PHE A 1 96 ? -7.483 -0.811 11.660 1.00 96.19 96 PHE A C 1
ATOM 773 O O . PHE A 1 96 ? -6.443 -1.199 11.133 1.00 96.19 96 PHE A O 1
ATOM 780 N N . LYS A 1 97 ? -8.122 -1.563 12.568 1.00 96.75 97 LYS A N 1
ATOM 781 C CA . LYS A 1 97 ? -7.616 -2.883 12.989 1.00 96.75 97 LYS A CA 1
ATOM 782 C C . LYS A 1 97 ? -7.492 -3.859 11.820 1.00 96.75 97 LYS A C 1
ATOM 784 O O . LYS A 1 97 ? -6.514 -4.601 11.745 1.00 96.75 97 LYS A O 1
ATOM 789 N N . THR A 1 98 ? -8.461 -3.843 10.907 1.00 95.38 98 THR A N 1
ATOM 790 C CA . THR A 1 98 ? -8.449 -4.694 9.709 1.00 95.38 98 THR A CA 1
ATOM 791 C C . THR A 1 98 ? -7.309 -4.303 8.769 1.00 95.38 98 THR A C 1
ATOM 793 O O . THR A 1 98 ? -6.528 -5.164 8.366 1.00 95.38 98 THR A O 1
ATOM 796 N N . LEU A 1 99 ? -7.157 -3.003 8.499 1.00 94.62 99 LEU A N 1
ATOM 797 C CA . LEU A 1 99 ? -6.065 -2.447 7.702 1.00 94.62 99 LEU A CA 1
ATOM 798 C C . LEU A 1 99 ? -4.703 -2.802 8.307 1.00 94.62 99 LEU A C 1
ATOM 800 O O . LEU A 1 99 ? -3.850 -3.360 7.626 1.00 94.62 99 LEU A O 1
ATOM 804 N N . ARG A 1 100 ? -4.512 -2.551 9.605 1.00 96.06 100 ARG A N 1
ATOM 805 C CA . ARG A 1 100 ? -3.266 -2.847 10.322 1.00 96.06 100 ARG A CA 1
ATOM 806 C C . ARG A 1 100 ? -2.905 -4.328 10.246 1.00 96.06 100 ARG A C 1
ATOM 808 O O . ARG A 1 100 ? -1.742 -4.657 10.004 1.00 96.06 100 ARG A O 1
ATOM 815 N N . LYS A 1 101 ? -3.891 -5.216 10.414 1.00 96.00 101 LYS A N 1
ATOM 816 C CA . LYS A 1 101 ? -3.696 -6.664 10.275 1.00 96.00 101 LYS A CA 1
ATOM 817 C C . LYS A 1 101 ? -3.227 -7.018 8.863 1.00 96.00 101 LYS A C 1
ATOM 819 O O . LYS A 1 101 ? -2.225 -7.709 8.732 1.00 96.00 101 LYS A O 1
ATOM 824 N N . ALA A 1 102 ? -3.898 -6.505 7.832 1.00 94.38 102 ALA A N 1
ATOM 825 C CA . ALA A 1 102 ? -3.537 -6.760 6.438 1.00 94.38 102 ALA A CA 1
ATOM 826 C C . ALA A 1 102 ? -2.133 -6.233 6.088 1.00 94.38 102 ALA A C 1
ATOM 828 O O . ALA A 1 102 ? -1.351 -6.940 5.463 1.00 94.38 102 ALA A O 1
ATOM 829 N N . CYS A 1 103 ? -1.770 -5.031 6.549 1.00 94.12 103 CYS A N 1
ATOM 830 C CA . CYS A 1 103 ? -0.445 -4.446 6.313 1.00 94.12 103 CYS A CA 1
ATOM 831 C C . CYS A 1 103 ? 0.696 -5.205 7.008 1.00 94.12 103 CYS A C 1
ATOM 833 O O . CYS A 1 103 ? 1.853 -5.057 6.610 1.00 94.12 103 CYS A O 1
ATOM 835 N N . SER A 1 104 ? 0.383 -5.981 8.049 1.00 94.06 104 SER A N 1
ATOM 836 C CA . SER A 1 104 ? 1.350 -6.795 8.796 1.00 94.06 104 SER A CA 1
ATOM 837 C C . SER A 1 104 ? 1.501 -8.213 8.233 1.00 94.06 104 SER A C 1
ATOM 839 O O . SER A 1 104 ? 2.428 -8.919 8.620 1.00 94.06 104 SER A O 1
ATOM 841 N N . ASP A 1 105 ? 0.608 -8.637 7.335 1.00 94.38 105 ASP A N 1
ATOM 842 C CA . ASP A 1 105 ? 0.643 -9.954 6.704 1.00 94.38 105 ASP A CA 1
ATOM 843 C C . ASP A 1 105 ? 1.361 -9.878 5.352 1.00 94.38 105 ASP A C 1
ATOM 845 O O . ASP A 1 105 ? 0.870 -9.273 4.396 1.00 94.38 105 ASP A O 1
ATOM 849 N N . THR A 1 106 ? 2.529 -10.516 5.257 1.00 91.25 106 THR A N 1
ATOM 850 C CA . THR A 1 106 ? 3.345 -10.529 4.038 1.00 91.25 106 THR A CA 1
ATOM 851 C C . THR A 1 106 ? 2.601 -11.113 2.837 1.00 91.25 106 THR A C 1
ATOM 853 O O . THR A 1 106 ? 2.749 -10.591 1.735 1.00 91.25 106 THR A O 1
ATOM 856 N N . ASN A 1 107 ? 1.771 -12.143 3.033 1.00 89.75 107 ASN A N 1
ATOM 857 C CA . ASN A 1 107 ? 1.053 -12.805 1.937 1.00 89.75 107 ASN A CA 1
ATOM 858 C C . ASN A 1 107 ? -0.071 -11.934 1.364 1.00 89.75 107 ASN A C 1
ATOM 860 O O . ASN A 1 107 ? -0.496 -12.134 0.229 1.00 89.75 107 ASN A O 1
ATOM 864 N N . VAL A 1 108 ? -0.565 -10.981 2.157 1.00 88.75 108 VAL A N 1
ATOM 865 C CA . VAL A 1 108 ? -1.608 -10.035 1.747 1.00 88.75 108 VAL A CA 1
ATOM 866 C C . VAL A 1 108 ? -0.987 -8.753 1.198 1.00 88.75 108 VAL A C 1
ATOM 868 O O . VAL A 1 108 ? -1.447 -8.212 0.194 1.00 88.75 108 VAL A O 1
ATOM 871 N N . ALA A 1 109 ? 0.061 -8.248 1.851 1.00 88.19 109 ALA A N 1
ATOM 872 C CA . ALA A 1 109 ? 0.675 -6.973 1.504 1.00 88.19 109 ALA A CA 1
ATOM 873 C C . ALA A 1 109 ? 1.554 -7.040 0.247 1.00 88.19 109 ALA A C 1
ATOM 875 O O . ALA A 1 109 ? 1.731 -6.008 -0.416 1.00 88.19 109 ALA A O 1
ATOM 876 N N . PHE A 1 110 ? 2.089 -8.221 -0.080 1.00 90.88 110 PH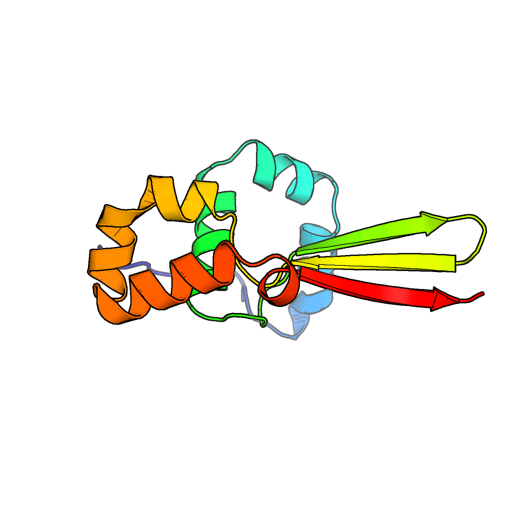E A N 1
ATOM 877 C CA . PHE A 1 110 ? 3.013 -8.425 -1.190 1.00 90.88 110 PHE A CA 1
ATOM 878 C C . PHE A 1 110 ? 2.530 -9.495 -2.169 1.00 90.88 110 PHE A C 1
ATOM 880 O O . PHE A 1 110 ? 1.910 -10.485 -1.797 1.00 90.88 110 PHE A O 1
ATOM 887 N N . LYS A 1 111 ? 2.888 -9.306 -3.439 1.00 92.88 111 LYS A N 1
ATOM 888 C CA . LYS A 1 111 ? 2.709 -10.272 -4.520 1.00 92.88 111 LYS A CA 1
ATOM 889 C C . LYS A 1 111 ? 4.029 -10.446 -5.259 1.00 92.88 111 LYS A C 1
ATOM 891 O O . LYS A 1 111 ? 4.642 -9.452 -5.643 1.00 92.88 111 LYS A O 1
ATOM 896 N N . LEU A 1 112 ? 4.431 -11.690 -5.491 1.00 93.25 112 LEU A N 1
ATOM 897 C CA . LEU A 1 112 ? 5.571 -12.026 -6.337 1.00 93.25 112 LEU A CA 1
ATOM 898 C C . LEU A 1 112 ? 5.070 -12.554 -7.684 1.00 93.25 112 LEU A C 1
ATOM 900 O O . LEU A 1 112 ? 4.331 -13.534 -7.724 1.00 93.25 112 LEU A O 1
ATOM 904 N N . ASP A 1 113 ? 5.482 -11.914 -8.775 1.00 93.44 113 ASP A N 1
ATOM 905 C CA . ASP A 1 113 ? 5.293 -12.404 -10.140 1.00 93.44 113 ASP A CA 1
ATOM 906 C C . ASP A 1 113 ? 6.645 -12.873 -10.701 1.00 93.44 113 ASP A C 1
ATOM 908 O O . ASP A 1 113 ? 7.628 -12.125 -10.673 1.00 93.44 113 ASP A O 1
ATOM 912 N N . VAL A 1 114 ? 6.690 -14.106 -11.217 1.00 93.69 114 VAL A N 1
ATOM 913 C CA . VAL A 1 114 ? 7.889 -14.710 -11.820 1.00 93.69 114 VAL A CA 1
ATOM 914 C C . VAL A 1 114 ? 7.674 -14.855 -13.320 1.00 93.69 114 VAL A C 1
ATOM 916 O O . VAL A 1 114 ? 6.727 -15.504 -13.762 1.00 93.69 114 VAL A O 1
ATOM 919 N N . PHE A 1 115 ? 8.566 -14.254 -14.102 1.00 91.12 115 PHE A N 1
ATOM 920 C CA . PHE A 1 115 ? 8.564 -14.325 -15.558 1.00 91.12 115 PHE A CA 1
ATOM 921 C C . PHE A 1 115 ? 9.764 -15.174 -16.004 1.00 91.12 115 PHE A C 1
ATOM 923 O O . PHE A 1 115 ? 10.886 -14.646 -16.052 1.00 91.12 115 PHE A O 1
ATOM 930 N N . PRO A 1 116 ? 9.560 -16.481 -16.272 1.00 84.50 116 PRO A N 1
ATOM 931 C CA . PRO A 1 116 ? 10.622 -17.360 -16.749 1.00 84.50 116 PRO A CA 1
ATOM 932 C C . PRO A 1 116 ? 11.131 -16.904 -18.122 1.00 84.50 116 PRO A C 1
ATOM 934 O O . PRO A 1 116 ? 10.427 -16.205 -18.856 1.00 84.50 116 PRO A O 1
ATOM 937 N N . LYS A 1 117 ? 12.379 -17.266 -18.424 1.00 70.25 117 LYS A N 1
ATOM 938 C CA . LYS A 1 117 ? 13.030 -16.981 -19.710 1.00 70.25 117 LYS A CA 1
ATOM 939 C C . LYS A 1 117 ? 12.409 -17.731 -20.881 1.00 70.25 117 LYS A C 1
ATOM 941 O O . LYS A 1 117 ? 12.051 -18.914 -20.697 1.00 70.25 117 LYS A O 1
#